Protein AF-K1U8Y1-F1 (afdb_monomer)

Organism: NCBI:txid408170

Foldseek 3Di:
DKDKDFQQQDDPDPDRGPVSQWMWIQDPQRKIWIDGRNDTQWIQGNVRDIAGQDPDDDPSVQSNVVSVCRVVVHDAGDDVRNNPHDHPPDDPPPPDPPPPDD

Structure (mmCIF, N/CA/C/O backbone):
data_AF-K1U8Y1-F1
#
_entry.id   AF-K1U8Y1-F1
#
loop_
_atom_site.group_PDB
_atom_site.id
_atom_site.type_symbol
_atom_site.label_atom_id
_atom_site.label_alt_id
_atom_site.label_comp_id
_atom_site.label_asym_id
_atom_site.label_entity_id
_atom_site.label_seq_id
_atom_site.pdbx_PDB_ins_code
_atom_site.Cartn_x
_atom_site.Cartn_y
_atom_site.Cartn_z
_atom_site.occupancy
_atom_site.B_iso_or_equiv
_atom_site.auth_seq_id
_atom_site.auth_comp_id
_atom_site.auth_asym_id
_atom_site.auth_atom_id
_atom_site.pdbx_PDB_model_num
ATOM 1 N N . MET A 1 1 ? -18.631 5.993 11.441 1.00 70.25 1 MET A N 1
ATOM 2 C CA . MET A 1 1 ? -17.826 7.182 11.089 1.00 70.25 1 MET A CA 1
ATOM 3 C C . MET A 1 1 ? -16.655 6.760 10.218 1.00 70.25 1 MET A C 1
ATOM 5 O O . MET A 1 1 ? -15.966 5.812 10.577 1.00 70.25 1 MET A O 1
ATOM 9 N N . LYS A 1 2 ? -16.411 7.451 9.098 1.00 85.00 2 LYS A N 1
ATOM 10 C CA . LYS A 1 2 ? -15.193 7.283 8.285 1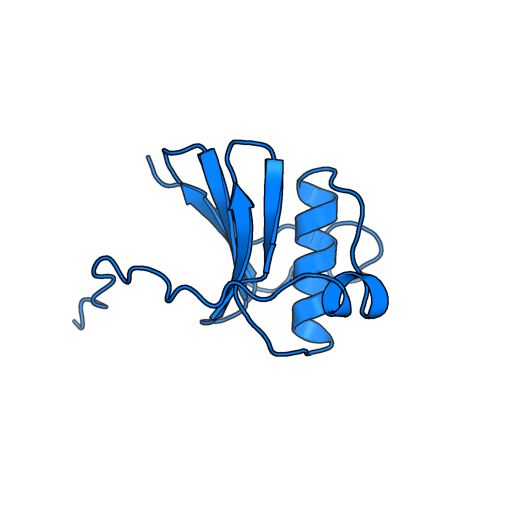.00 85.00 2 LYS A CA 1
ATOM 11 C C . LYS A 1 2 ? -13.977 7.811 9.055 1.00 85.00 2 LYS A C 1
ATOM 13 O O . LYS A 1 2 ? -13.997 8.961 9.492 1.00 85.00 2 LYS A O 1
ATOM 18 N N . LYS A 1 3 ? -12.920 7.008 9.197 1.00 92.31 3 LYS A N 1
ATOM 19 C CA . LYS A 1 3 ? -11.669 7.408 9.864 1.00 92.31 3 LYS A CA 1
ATOM 20 C C . LYS A 1 3 ? -10.563 7.569 8.828 1.00 92.31 3 LYS A C 1
ATOM 22 O O . LYS A 1 3 ? -10.395 6.716 7.963 1.00 92.31 3 LYS A O 1
ATOM 27 N N . ILE A 1 4 ? -9.818 8.668 8.906 1.00 93.56 4 ILE A N 1
ATOM 28 C CA . ILE A 1 4 ? -8.682 8.936 8.020 1.00 93.56 4 ILE A CA 1
ATOM 29 C C . ILE A 1 4 ? -7.474 9.256 8.885 1.00 93.56 4 ILE A C 1
ATOM 31 O O . ILE A 1 4 ? -7.561 10.098 9.777 1.00 93.56 4 ILE A O 1
ATOM 35 N N . PHE A 1 5 ? -6.359 8.585 8.628 1.00 93.81 5 PHE A N 1
ATOM 36 C CA . PHE A 1 5 ? -5.105 8.825 9.333 1.00 93.81 5 PHE A CA 1
ATOM 37 C C . PHE A 1 5 ? -3.909 8.566 8.422 1.00 93.81 5 PHE A C 1
ATOM 39 O O . PHE A 1 5 ? -4.024 7.910 7.384 1.00 93.81 5 PHE A O 1
ATOM 46 N N . ASP A 1 6 ? -2.758 9.124 8.788 1.00 94.06 6 ASP A N 1
ATOM 47 C CA . ASP A 1 6 ? -1.525 8.905 8.041 1.00 94.06 6 ASP A CA 1
ATOM 48 C C . ASP A 1 6 ? -1.080 7.452 8.171 1.00 94.06 6 ASP A C 1
ATOM 50 O O . ASP A 1 6 ? -1.086 6.893 9.267 1.00 94.06 6 ASP A O 1
ATOM 54 N N . LEU A 1 7 ? -0.683 6.855 7.046 1.00 93.62 7 LEU A N 1
ATOM 55 C CA . LEU A 1 7 ? -0.154 5.498 7.016 1.00 93.62 7 LEU A CA 1
ATOM 56 C C . LEU A 1 7 ? 1.111 5.434 7.889 1.00 93.62 7 LEU A C 1
ATOM 58 O O . LEU A 1 7 ? 2.100 6.107 7.563 1.00 93.62 7 LEU A O 1
ATOM 62 N N . PRO A 1 8 ? 1.120 4.614 8.953 1.00 91.25 8 PRO A N 1
ATOM 63 C CA . PRO A 1 8 ? 2.333 4.356 9.706 1.00 91.25 8 PRO A CA 1
ATOM 64 C C . PRO A 1 8 ? 3.365 3.672 8.812 1.00 91.25 8 PRO A C 1
ATOM 66 O O . PRO A 1 8 ? 3.028 2.859 7.949 1.00 91.25 8 PRO A O 1
ATOM 69 N N . VAL A 1 9 ? 4.638 4.009 8.997 1.00 88.81 9 VAL A N 1
ATOM 70 C CA . VAL A 1 9 ? 5.707 3.288 8.308 1.00 88.81 9 VAL A CA 1
ATOM 71 C C . VAL A 1 9 ? 5.957 1.992 9.068 1.00 88.81 9 VAL A C 1
ATOM 73 O O . VAL A 1 9 ? 6.276 2.022 10.255 1.00 88.81 9 VAL A O 1
ATOM 76 N N . CYS A 1 10 ? 5.777 0.863 8.388 1.00 84.94 10 CYS A N 1
ATOM 77 C CA . CYS A 1 10 ? 5.875 -0.470 8.969 1.00 84.94 10 CYS A CA 1
ATOM 78 C C . CYS A 1 10 ? 6.802 -1.359 8.127 1.00 84.94 10 CYS A C 1
ATOM 80 O O . CYS A 1 10 ? 7.158 -1.030 6.994 1.00 84.94 10 CYS A O 1
ATOM 82 N N . GLY A 1 11 ? 7.194 -2.504 8.688 1.00 77.69 11 GLY A N 1
ATOM 83 C CA . GLY A 1 11 ? 8.094 -3.447 8.026 1.00 77.69 11 GLY A CA 1
ATOM 84 C C . GLY A 1 11 ? 9.544 -2.952 7.982 1.00 77.69 11 GLY A C 1
ATOM 85 O O . GLY A 1 11 ? 10.054 -2.408 8.958 1.00 77.69 11 GLY A O 1
ATOM 86 N N . TYR A 1 12 ? 10.220 -3.162 6.850 1.00 71.12 12 TYR A N 1
ATOM 87 C CA . TYR A 1 12 ? 11.658 -2.883 6.672 1.00 71.12 12 TYR A CA 1
ATOM 88 C C . TYR A 1 12 ? 11.978 -1.478 6.143 1.00 71.12 12 TYR A C 1
ATOM 90 O O . TYR A 1 12 ? 13.121 -1.193 5.768 1.00 71.12 12 TYR A O 1
ATOM 98 N N . ASP A 1 13 ? 10.984 -0.600 6.042 1.00 76.31 13 ASP A N 1
ATOM 99 C CA . ASP A 1 13 ? 11.216 0.748 5.545 1.00 76.31 13 ASP A CA 1
ATOM 100 C C . ASP A 1 13 ? 12.004 1.577 6.580 1.00 76.31 13 ASP A C 1
ATOM 102 O O . ASP A 1 13 ? 11.738 1.541 7.778 1.00 76.31 13 ASP A O 1
ATOM 106 N N . ARG A 1 14 ? 13.017 2.316 6.113 1.00 77.56 14 ARG A N 1
ATOM 107 C CA . ARG A 1 14 ? 13.901 3.133 6.964 1.00 77.56 14 ARG A CA 1
ATOM 108 C C . ARG A 1 14 ? 13.290 4.487 7.339 1.00 77.56 14 ARG A C 1
ATOM 110 O O . ARG A 1 14 ? 13.866 5.213 8.148 1.00 77.56 14 ARG A O 1
ATOM 117 N N . ALA A 1 15 ? 12.190 4.883 6.698 1.00 80.81 15 ALA A N 1
ATOM 118 C CA . ALA A 1 15 ? 11.543 6.162 6.954 1.00 80.81 15 ALA A CA 1
ATOM 119 C C . ALA A 1 15 ? 10.786 6.151 8.292 1.00 80.81 15 ALA A C 1
ATOM 121 O O . ALA A 1 15 ? 10.210 5.149 8.690 1.00 80.81 15 ALA A O 1
ATOM 122 N N . LYS A 1 16 ? 10.743 7.298 8.980 1.00 77.44 16 LYS A N 1
ATOM 123 C CA . LYS A 1 16 ? 9.929 7.457 10.202 1.00 77.44 16 LYS A CA 1
ATOM 124 C C . LYS A 1 16 ? 8.453 7.715 9.894 1.00 77.44 16 LYS A C 1
ATOM 126 O O . LYS A 1 16 ? 7.582 7.396 10.692 1.00 77.44 16 LYS A O 1
ATOM 131 N N . SER A 1 17 ? 8.178 8.335 8.750 1.00 84.56 17 SER A N 1
ATOM 132 C CA . SER A 1 17 ? 6.836 8.596 8.239 1.00 84.56 17 SER A CA 1
ATOM 133 C C . SER A 1 17 ? 6.884 8.767 6.718 1.00 84.56 17 SER A C 1
ATOM 135 O O . SER A 1 17 ? 7.947 9.008 6.139 1.00 84.56 17 SER A O 1
ATOM 137 N N . PHE A 1 18 ? 5.725 8.700 6.065 1.00 87.69 18 PHE A N 1
ATOM 138 C CA . PHE A 1 18 ? 5.580 9.089 4.659 1.00 87.69 18 PHE A CA 1
ATOM 139 C C . PHE A 1 18 ? 5.262 10.581 4.483 1.00 87.69 18 PHE A C 1
ATOM 141 O O . PHE A 1 18 ? 4.874 11.003 3.397 1.00 87.69 18 PHE A O 1
ATOM 148 N N . TYR A 1 19 ? 5.425 11.395 5.534 1.00 86.31 19 TYR A N 1
ATOM 149 C CA . TYR A 1 19 ? 5.181 12.843 5.509 1.00 86.31 19 TYR A CA 1
ATOM 150 C C . TYR A 1 19 ? 3.791 13.213 4.956 1.00 86.31 19 TYR A C 1
ATOM 152 O O . TYR A 1 19 ? 3.664 14.098 4.112 1.00 86.31 19 TYR A O 1
ATOM 160 N N . GLY A 1 20 ? 2.753 12.472 5.361 1.00 86.81 20 GLY A N 1
ATOM 161 C CA . GLY A 1 20 ? 1.368 12.691 4.926 1.00 86.81 20 GLY A CA 1
ATOM 162 C C . GLY A 1 20 ? 1.063 12.307 3.472 1.00 86.81 20 GLY A C 1
ATOM 163 O O . GLY A 1 20 ? -0.071 12.481 3.027 1.00 86.81 20 GLY A O 1
ATOM 164 N N . LYS A 1 21 ? 2.039 11.763 2.729 1.00 90.69 21 LYS A N 1
ATOM 165 C CA . LYS A 1 21 ? 1.887 11.331 1.325 1.00 90.69 21 LYS A CA 1
ATOM 166 C C . LYS A 1 21 ? 1.139 10.009 1.174 1.00 90.69 21 LYS A C 1
ATOM 168 O O . LYS A 1 21 ? 0.824 9.620 0.054 1.00 90.69 21 LYS A O 1
ATOM 173 N N . ALA A 1 22 ? 0.893 9.298 2.266 1.00 94.12 22 ALA A N 1
ATOM 174 C CA . ALA A 1 22 ? 0.111 8.076 2.272 1.00 94.12 22 ALA A CA 1
ATOM 175 C C . ALA A 1 22 ? -0.856 8.108 3.450 1.00 94.12 22 ALA A C 1
ATOM 177 O O . ALA A 1 22 ? -0.456 8.405 4.577 1.00 94.12 22 ALA A O 1
ATOM 178 N N . LYS A 1 23 ? -2.123 7.818 3.171 1.00 95.06 23 LYS A N 1
ATOM 179 C CA . LYS A 1 23 ? -3.211 7.852 4.143 1.00 95.06 23 LYS A CA 1
ATOM 180 C C . LYS A 1 23 ? -4.017 6.573 4.058 1.00 95.06 23 LYS A C 1
ATOM 182 O O . LYS A 1 23 ? -4.250 6.040 2.972 1.00 95.06 23 LYS A O 1
ATOM 187 N N . ILE A 1 24 ? -4.455 6.118 5.218 1.00 94.75 24 ILE A N 1
ATOM 188 C CA . ILE A 1 24 ? -5.427 5.050 5.357 1.00 94.75 24 ILE A CA 1
ATOM 189 C C . ILE A 1 24 ? -6.793 5.689 5.548 1.00 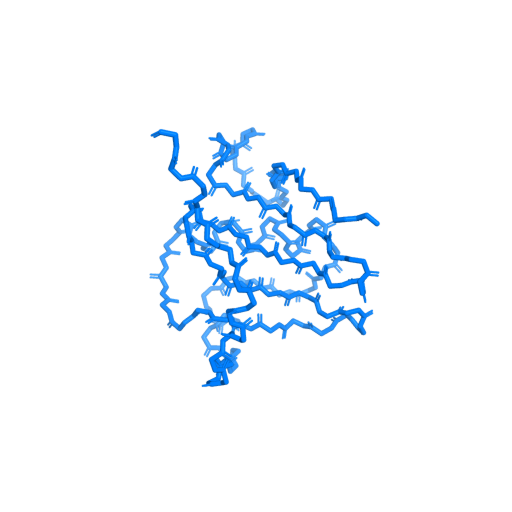94.75 24 ILE A C 1
ATOM 191 O O . ILE A 1 24 ? -6.959 6.620 6.339 1.00 94.75 24 ILE A O 1
ATOM 195 N N . ILE A 1 25 ? -7.770 5.164 4.822 1.00 94.81 25 ILE A N 1
ATOM 196 C CA . ILE A 1 25 ? -9.172 5.531 4.935 1.00 94.81 25 ILE A CA 1
ATOM 197 C C . ILE A 1 25 ? -9.940 4.281 5.351 1.00 94.81 25 ILE A C 1
ATOM 199 O O . ILE A 1 25 ? -10.131 3.371 4.549 1.00 94.81 25 ILE A O 1
ATOM 203 N N . GLU A 1 26 ? -10.394 4.244 6.596 1.00 94.19 26 GLU A N 1
ATOM 204 C CA . GLU A 1 26 ? -11.275 3.193 7.096 1.00 94.19 26 GLU A CA 1
ATOM 205 C C . GLU A 1 26 ? -12.724 3.643 6.926 1.00 94.19 26 GLU A C 1
ATOM 207 O O . GLU A 1 26 ? -13.149 4.689 7.431 1.00 94.19 26 GLU A O 1
ATOM 212 N N . THR A 1 27 ? -13.474 2.869 6.151 1.00 90.69 27 THR A N 1
ATOM 213 C CA . THR A 1 27 ? -14.896 3.101 5.897 1.00 90.69 27 THR A CA 1
ATOM 214 C C . THR A 1 27 ? -15.747 2.442 6.976 1.00 90.69 27 THR A C 1
ATOM 216 O O . THR A 1 27 ? -15.323 1.498 7.640 1.00 90.69 27 THR A O 1
ATOM 219 N N . GLU A 1 28 ? -16.986 2.906 7.123 1.00 88.31 28 GLU A N 1
ATOM 220 C CA . GLU A 1 28 ? -17.948 2.327 8.074 1.00 88.31 28 GLU A CA 1
ATOM 221 C C . GLU A 1 28 ? -18.300 0.876 7.736 1.00 88.31 28 GLU A C 1
ATOM 223 O O . GLU A 1 28 ? -18.589 0.084 8.627 1.00 88.31 28 GLU A O 1
ATOM 228 N N . ASN A 1 29 ? -18.186 0.516 6.456 1.00 87.12 29 ASN A N 1
ATOM 229 C CA . ASN A 1 29 ? -18.417 -0.833 5.956 1.00 87.12 29 ASN A CA 1
ATOM 230 C C . ASN A 1 29 ? -17.283 -1.805 6.325 1.00 87.12 29 ASN A C 1
ATOM 232 O O . ASN A 1 29 ? -17.362 -2.974 5.973 1.00 87.12 29 ASN A O 1
ATOM 236 N N . GLY A 1 30 ? -16.216 -1.340 6.987 1.00 89.31 30 GLY A N 1
ATOM 237 C CA . GLY A 1 30 ? -15.062 -2.153 7.380 1.00 89.31 30 GLY A CA 1
ATOM 238 C C . GLY A 1 30 ? -13.946 -2.227 6.335 1.00 89.31 30 GLY A C 1
ATOM 239 O O . GLY A 1 30 ? -12.890 -2.803 6.621 1.00 89.31 30 GLY A O 1
ATOM 240 N N . GLU A 1 31 ? -14.132 -1.620 5.155 1.00 93.56 31 GLU A N 1
ATOM 241 C CA . GLU A 1 31 ? -13.072 -1.523 4.146 1.00 93.56 31 GLU A CA 1
ATOM 242 C C . GLU A 1 31 ? -11.973 -0.557 4.585 1.00 93.56 31 GLU A C 1
ATOM 244 O O . GLU A 1 31 ? -12.250 0.498 5.164 1.00 93.56 31 GLU A O 1
ATOM 249 N N . LYS A 1 32 ? -10.732 -0.894 4.239 1.00 95.25 32 LYS A N 1
ATOM 250 C CA . LYS A 1 32 ? -9.535 -0.087 4.488 1.00 95.25 32 LYS A CA 1
ATOM 251 C C . LYS A 1 32 ? -8.926 0.267 3.147 1.00 95.25 32 LYS A C 1
ATOM 253 O O . LYS A 1 32 ? -8.511 -0.622 2.413 1.00 95.25 32 LYS A O 1
ATOM 258 N N . VAL A 1 33 ? -8.872 1.545 2.807 1.00 95.25 33 VAL A N 1
ATOM 259 C CA . VAL A 1 33 ? -8.371 2.014 1.512 1.00 95.25 33 VAL A CA 1
ATOM 260 C C . VAL A 1 33 ? -7.045 2.732 1.712 1.00 95.25 33 VAL A C 1
ATOM 262 O O . VAL A 1 33 ? -6.938 3.616 2.562 1.00 95.25 33 VAL A O 1
ATOM 265 N N . LEU A 1 34 ? -6.047 2.379 0.904 1.00 95.50 34 LEU A N 1
ATOM 266 C CA . LEU A 1 34 ? -4.778 3.088 0.834 1.00 95.50 34 LEU A CA 1
ATOM 267 C C . LEU A 1 34 ? -4.845 4.165 -0.251 1.00 95.50 34 LEU A C 1
ATOM 269 O O . LEU A 1 34 ? -4.918 3.874 -1.450 1.00 95.50 34 LEU A O 1
ATOM 273 N N . GLN A 1 35 ? -4.737 5.419 0.174 1.00 94.81 35 GLN A N 1
ATOM 274 C CA . GLN A 1 35 ? -4.512 6.549 -0.713 1.00 94.81 35 GLN A CA 1
ATOM 275 C C . GLN A 1 35 ? -3.029 6.930 -0.680 1.00 94.81 35 GLN A C 1
ATOM 277 O O . GLN A 1 35 ? -2.498 7.299 0.366 1.00 94.81 35 GLN A O 1
ATOM 282 N N . SER A 1 36 ? -2.358 6.856 -1.829 1.00 91.69 36 SER A N 1
ATOM 283 C CA . SER A 1 36 ? -1.003 7.372 -2.014 1.00 91.69 36 SER A CA 1
ATOM 284 C C . SER A 1 36 ? -1.056 8.636 -2.859 1.00 91.69 36 SER A C 1
ATOM 286 O O . SER A 1 36 ? -1.519 8.613 -3.999 1.00 91.69 36 SER A O 1
ATOM 288 N N . TYR A 1 37 ? -0.567 9.740 -2.303 1.00 89.38 37 TYR A N 1
ATOM 289 C CA . TYR A 1 37 ? -0.774 11.084 -2.827 1.00 89.38 37 TYR A CA 1
ATOM 290 C C . TYR A 1 37 ? -2.271 11.310 -3.077 1.00 89.38 37 TYR A C 1
ATOM 292 O O . TYR A 1 37 ? -3.059 11.230 -2.142 1.00 89.38 37 TYR A O 1
ATOM 300 N N . ASN A 1 38 ? -2.670 11.510 -4.333 1.00 87.69 38 ASN A N 1
ATOM 301 C CA . ASN A 1 38 ? -4.066 11.704 -4.725 1.00 87.69 38 ASN A CA 1
ATOM 302 C C . ASN A 1 38 ? -4.667 10.460 -5.403 1.00 87.69 38 ASN A C 1
ATOM 304 O O . ASN A 1 38 ? -5.732 10.540 -6.003 1.00 87.69 38 ASN A O 1
ATOM 308 N N . THR A 1 39 ? -3.975 9.317 -5.360 1.00 89.81 39 THR A N 1
ATOM 309 C CA . THR A 1 39 ? -4.377 8.085 -6.054 1.00 89.81 39 THR A CA 1
ATOM 310 C C . THR A 1 39 ? -4.795 7.015 -5.053 1.00 89.81 39 THR A C 1
ATOM 312 O O . THR A 1 39 ? -4.062 6.717 -4.109 1.00 89.81 39 THR A O 1
ATOM 315 N N . PHE A 1 40 ? -5.957 6.401 -5.271 1.00 93.69 40 PHE A N 1
ATOM 316 C CA . PHE A 1 40 ? -6.359 5.190 -4.556 1.00 93.69 40 PHE A CA 1
ATOM 317 C C . PHE A 1 40 ? -5.630 3.995 -5.159 1.00 93.69 40 PHE A C 1
ATOM 319 O O . PHE A 1 40 ? -5.817 3.672 -6.329 1.00 93.69 40 PHE A O 1
ATOM 326 N N . VAL A 1 41 ? -4.748 3.382 -4.377 1.00 94.31 41 VAL A N 1
ATOM 327 C CA . VAL A 1 41 ? -3.826 2.357 -4.879 1.00 94.31 41 VAL A CA 1
ATOM 328 C C . VAL A 1 41 ? -4.426 0.968 -4.719 1.00 94.31 41 VAL A C 1
ATOM 330 O O . VAL A 1 41 ? -4.442 0.170 -5.658 1.00 94.31 41 VAL A O 1
ATOM 333 N N . CYS A 1 42 ? -4.913 0.675 -3.519 1.00 94.75 42 CYS A N 1
ATOM 334 C CA . CYS A 1 42 ? -5.489 -0.608 -3.159 1.00 94.75 42 CYS A CA 1
ATOM 335 C C . CY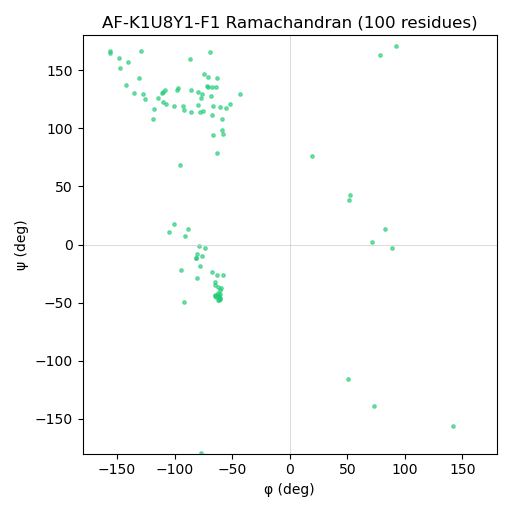S A 1 42 ? -6.445 -0.457 -1.978 1.00 94.75 42 CYS A C 1
ATOM 337 O O . CYS A 1 42 ? -6.457 0.567 -1.286 1.00 94.75 42 CYS A O 1
ATOM 339 N N . ARG A 1 43 ? -7.231 -1.503 -1.742 1.00 94.75 43 ARG A N 1
ATOM 340 C CA . ARG A 1 43 ? -8.105 -1.618 -0.579 1.00 94.75 43 ARG A CA 1
ATOM 341 C C . ARG A 1 43 ? -8.103 -3.032 -0.022 1.00 94.75 43 ARG A C 1
ATOM 343 O O . ARG A 1 43 ? -7.811 -3.986 -0.736 1.00 94.75 43 ARG A O 1
ATOM 350 N N . ILE A 1 44 ? -8.449 -3.145 1.250 1.00 94.88 44 ILE A N 1
ATOM 351 C CA . ILE A 1 44 ? -8.758 -4.395 1.938 1.00 94.88 44 ILE A CA 1
ATOM 352 C C . ILE A 1 44 ? -10.253 -4.363 2.218 1.00 94.88 44 ILE A C 1
ATOM 354 O O . ILE A 1 44 ? -10.738 -3.418 2.846 1.00 94.88 44 ILE A O 1
ATOM 358 N N . THR A 1 45 ? -10.989 -5.357 1.737 1.00 93.00 45 THR A N 1
ATOM 359 C CA . THR A 1 45 ? -12.425 -5.463 2.013 1.00 93.00 45 THR A CA 1
ATOM 360 C C . THR A 1 45 ? -12.671 -5.807 3.481 1.00 93.00 45 THR A C 1
ATOM 362 O O . THR A 1 45 ? -11.774 -6.263 4.190 1.00 93.00 45 THR A O 1
ATOM 365 N N . ALA A 1 46 ? -13.908 -5.648 3.951 1.00 91.19 46 ALA A N 1
ATOM 366 C CA . ALA A 1 46 ? -14.295 -6.095 5.291 1.00 91.19 46 ALA A CA 1
ATOM 367 C C . ALA A 1 46 ? -14.063 -7.603 5.518 1.00 91.19 46 ALA A C 1
ATOM 369 O O . ALA A 1 46 ? -13.823 -8.025 6.643 1.00 91.19 46 ALA A O 1
ATOM 370 N N . ALA A 1 47 ? -14.083 -8.393 4.438 1.00 90.19 47 ALA A N 1
ATOM 371 C CA . ALA A 1 47 ? -13.774 -9.821 4.444 1.00 90.19 47 ALA A CA 1
ATOM 372 C C . ALA A 1 47 ? -12.261 -10.127 4.485 1.00 90.19 47 ALA A C 1
ATOM 374 O O . ALA A 1 47 ? -11.878 -11.291 4.497 1.00 90.19 47 ALA A O 1
ATOM 375 N N . GLY A 1 48 ? -11.396 -9.107 4.480 1.00 89.81 48 GLY A N 1
ATOM 376 C CA . GLY A 1 48 ? -9.941 -9.273 4.504 1.00 89.81 48 GLY A CA 1
ATOM 377 C C . GLY A 1 48 ? -9.308 -9.543 3.137 1.00 89.81 48 GLY A C 1
ATOM 378 O O . GLY A 1 48 ? -8.146 -9.931 3.071 1.00 89.81 48 GLY A O 1
ATOM 379 N N . HIS A 1 49 ? -10.031 -9.343 2.030 1.00 91.62 49 HIS A N 1
ATOM 380 C CA . HIS A 1 49 ? -9.470 -9.544 0.691 1.00 91.62 49 HIS A CA 1
ATOM 381 C C . HIS A 1 49 ? -8.752 -8.292 0.197 1.00 91.62 49 HIS A C 1
ATOM 383 O O . HIS A 1 49 ? -9.306 -7.192 0.242 1.00 91.62 49 HIS A O 1
ATOM 389 N N . PHE A 1 50 ? -7.543 -8.472 -0.332 1.00 93.69 50 PHE A N 1
ATOM 390 C CA . PHE A 1 50 ? -6.801 -7.405 -0.989 1.00 93.69 50 PHE A CA 1
ATOM 391 C C . PHE A 1 50 ? -7.305 -7.180 -2.415 1.00 93.69 50 PHE A C 1
ATOM 393 O O . PHE A 1 50 ? -7.409 -8.117 -3.202 1.00 93.69 50 PHE A O 1
ATOM 400 N N . ILE A 1 51 ? -7.560 -5.921 -2.763 1.00 92.81 51 ILE A N 1
ATOM 401 C CA . ILE A 1 51 ? -7.965 -5.502 -4.102 1.00 92.81 51 ILE A CA 1
ATOM 402 C C . ILE A 1 51 ? -7.016 -4.409 -4.591 1.00 92.81 51 ILE A C 1
ATOM 404 O O . ILE A 1 51 ? -6.842 -3.370 -3.944 1.00 92.81 51 ILE A O 1
ATOM 408 N N . ARG A 1 52 ? -6.420 -4.628 -5.765 1.00 92.94 52 ARG A N 1
ATOM 409 C CA . ARG A 1 52 ? -5.591 -3.647 -6.468 1.00 92.94 52 ARG A CA 1
ATOM 410 C C . ARG A 1 52 ? -6.485 -2.740 -7.314 1.00 92.94 52 ARG A C 1
ATOM 412 O O . ARG A 1 52 ? -7.069 -3.186 -8.291 1.00 92.94 52 ARG A O 1
ATOM 419 N N . MET A 1 53 ? -6.554 -1.460 -6.959 1.00 92.12 53 MET A N 1
ATOM 420 C CA . MET A 1 53 ? -7.400 -0.469 -7.646 1.00 92.12 53 MET A CA 1
ATOM 421 C C . MET A 1 53 ? -6.636 0.305 -8.726 1.00 92.12 53 MET A C 1
ATOM 423 O O . MET A 1 53 ? -7.227 0.865 -9.644 1.00 92.12 53 MET A O 1
ATOM 427 N N . TRP A 1 54 ? -5.306 0.353 -8.618 1.00 92.62 54 TRP A N 1
ATOM 428 C CA . TRP A 1 54 ? -4.447 1.060 -9.559 1.00 92.62 54 TRP A CA 1
ATOM 429 C C . TRP A 1 54 ? -3.537 0.098 -10.327 1.00 92.62 54 TRP A C 1
ATOM 431 O O . TRP A 1 54 ? -2.776 -0.674 -9.743 1.00 92.62 54 TRP A O 1
ATOM 441 N N . GLY A 1 55 ? -3.585 0.173 -11.659 1.00 88.88 55 GLY A N 1
ATOM 442 C CA . GLY A 1 55 ? -2.804 -0.689 -12.552 1.00 88.88 55 GLY A CA 1
ATOM 443 C C . GLY A 1 55 ? -1.350 -0.268 -12.765 1.00 88.88 55 GLY A C 1
ATOM 444 O O . GLY A 1 55 ? -0.575 -1.025 -13.339 1.00 88.88 55 GLY A O 1
ATOM 445 N N . GLY A 1 56 ? -0.942 0.907 -12.284 1.00 90.12 56 GLY A N 1
ATOM 446 C CA . GLY A 1 56 ? 0.440 1.359 -12.411 1.00 90.12 56 GLY A CA 1
ATOM 447 C C . GLY A 1 56 ? 1.402 0.702 -11.418 1.00 90.12 56 GLY A C 1
ATOM 448 O O . GLY A 1 56 ? 1.031 -0.134 -10.586 1.00 90.12 56 GLY A O 1
ATOM 449 N N . TYR A 1 57 ? 2.664 1.114 -11.511 1.00 92.56 57 TYR A N 1
ATOM 450 C CA . TYR A 1 57 ? 3.725 0.741 -10.586 1.00 92.56 57 TYR A CA 1
ATOM 451 C C . TYR A 1 57 ? 4.649 1.934 -10.349 1.00 92.56 57 TYR A C 1
ATOM 453 O O . TYR A 1 57 ? 5.045 2.628 -11.284 1.00 92.56 57 TYR A 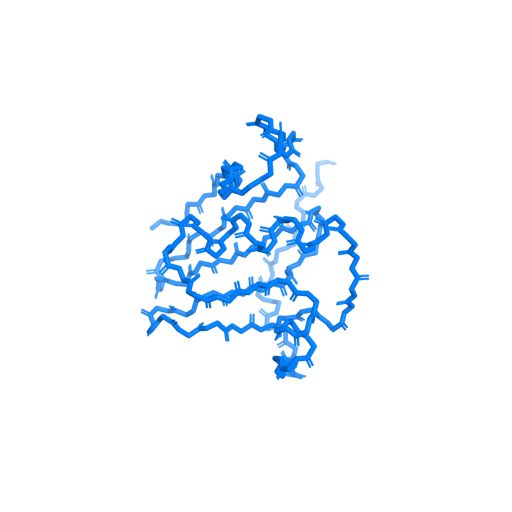O 1
ATOM 461 N N . SER A 1 58 ? 5.041 2.146 -9.096 1.00 91.12 58 SER A N 1
ATOM 462 C CA . SER A 1 58 ? 6.186 2.988 -8.757 1.00 91.12 58 SER A CA 1
ATOM 463 C C . SER A 1 58 ? 6.866 2.445 -7.503 1.00 91.12 58 SER A C 1
ATOM 465 O O . SER A 1 58 ? 6.214 1.842 -6.646 1.00 91.12 58 SER A O 1
ATOM 467 N N . ALA A 1 59 ? 8.173 2.682 -7.366 1.00 91.06 59 ALA A N 1
ATOM 468 C CA . ALA A 1 59 ? 8.915 2.267 -6.174 1.00 91.06 59 ALA A CA 1
ATOM 469 C C . ALA A 1 59 ? 8.343 2.905 -4.893 1.00 91.06 59 ALA A C 1
ATOM 471 O O . ALA A 1 59 ? 8.235 2.247 -3.861 1.00 91.06 59 ALA A O 1
ATOM 472 N N . THR A 1 60 ? 7.912 4.166 -4.973 1.00 90.38 60 THR A N 1
ATOM 473 C CA . THR A 1 60 ? 7.274 4.882 -3.860 1.00 90.38 60 THR A CA 1
ATOM 474 C C . THR A 1 60 ? 5.934 4.257 -3.483 1.00 90.38 60 THR A C 1
ATOM 476 O O . THR A 1 60 ? 5.676 4.019 -2.306 1.00 90.38 60 THR A O 1
ATOM 479 N N . THR A 1 61 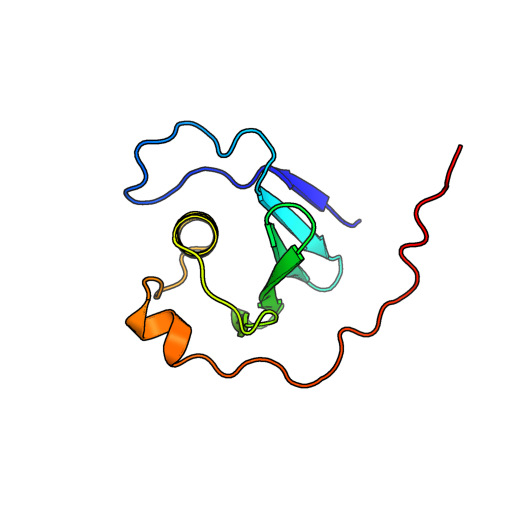? 5.102 3.922 -4.472 1.00 91.94 61 THR A N 1
ATOM 480 C CA . THR A 1 61 ? 3.813 3.259 -4.238 1.00 91.94 61 THR A CA 1
ATOM 481 C C . THR A 1 61 ? 4.005 1.910 -3.556 1.00 91.94 61 THR A C 1
ATOM 483 O O . THR A 1 61 ? 3.293 1.613 -2.604 1.00 91.94 61 THR A O 1
ATOM 486 N N . MET A 1 62 ? 4.997 1.120 -3.975 1.00 93.31 62 MET A N 1
ATOM 487 C CA . MET A 1 62 ? 5.255 -0.179 -3.352 1.00 93.31 62 MET A CA 1
ATOM 488 C C . MET A 1 62 ? 5.689 -0.083 -1.897 1.00 93.31 62 MET A C 1
ATOM 490 O O . MET A 1 62 ? 5.297 -0.926 -1.099 1.00 93.31 62 MET A O 1
ATOM 494 N N . ARG A 1 63 ? 6.451 0.949 -1.526 1.00 93.12 63 ARG A N 1
ATOM 495 C CA . ARG A 1 63 ? 6.787 1.199 -0.118 1.00 93.12 63 ARG A CA 1
ATOM 496 C C . ARG A 1 63 ? 5.533 1.481 0.708 1.00 93.12 63 ARG A C 1
ATOM 498 O O . ARG A 1 63 ? 5.383 0.918 1.787 1.00 93.12 63 ARG A O 1
ATOM 505 N N . HIS A 1 64 ? 4.599 2.271 0.174 1.00 93.75 64 HIS A N 1
ATOM 506 C CA . HIS A 1 64 ? 3.309 2.506 0.828 1.00 93.75 64 HIS A CA 1
ATOM 507 C C . HIS A 1 64 ? 2.470 1.225 0.930 1.00 93.75 64 HIS A C 1
ATOM 509 O O . HIS A 1 64 ? 1.943 0.932 1.997 1.00 93.75 64 HIS A O 1
ATOM 515 N N . VAL A 1 65 ? 2.378 0.438 -0.147 1.00 94.31 65 VAL A N 1
ATOM 516 C CA . VAL A 1 65 ? 1.641 -0.837 -0.151 1.00 94.31 65 VAL A CA 1
ATOM 517 C C . VAL A 1 65 ? 2.235 -1.812 0.861 1.00 94.31 65 VAL A C 1
ATOM 519 O O . VAL A 1 65 ? 1.492 -2.376 1.652 1.00 94.31 65 VAL A O 1
ATOM 522 N N . ASN A 1 66 ? 3.558 -1.973 0.899 1.00 93.69 66 ASN A N 1
ATOM 523 C CA . ASN A 1 66 ? 4.213 -2.874 1.846 1.00 93.69 66 ASN A CA 1
ATOM 524 C C . ASN A 1 66 ? 3.940 -2.464 3.301 1.00 93.69 66 ASN A C 1
ATOM 526 O O . ASN A 1 66 ? 3.532 -3.307 4.092 1.00 93.69 66 ASN A O 1
ATOM 530 N N . SER A 1 67 ? 4.085 -1.177 3.642 1.00 93.81 67 SER A N 1
ATOM 531 C CA . SER A 1 67 ? 3.746 -0.687 4.986 1.00 93.81 67 SER A CA 1
ATOM 532 C C . SER A 1 67 ? 2.274 -0.905 5.325 1.00 93.81 67 SER A C 1
ATOM 534 O O . SER A 1 67 ? 1.957 -1.278 6.447 1.00 93.81 67 SER A O 1
ATOM 536 N N . PHE A 1 68 ? 1.373 -0.704 4.363 1.00 94.69 68 PHE A N 1
ATOM 537 C CA . PHE A 1 68 ? -0.061 -0.920 4.543 1.00 94.69 68 PHE A CA 1
ATOM 538 C C . PHE A 1 68 ? -0.404 -2.393 4.794 1.00 94.69 68 PHE A C 1
ATOM 540 O O . PHE A 1 68 ? -1.176 -2.687 5.702 1.00 94.69 68 PHE A O 1
ATOM 547 N N . LEU A 1 69 ? 0.207 -3.315 4.045 1.00 93.81 69 LEU A N 1
ATOM 548 C CA . LEU A 1 69 ? 0.068 -4.754 4.273 1.00 93.81 69 LEU A CA 1
ATOM 549 C C . LEU A 1 69 ? 0.602 -5.147 5.653 1.00 93.81 69 LEU A C 1
ATOM 551 O O . LEU A 1 69 ? -0.109 -5.798 6.408 1.00 93.81 69 LEU A O 1
ATOM 555 N N . SER A 1 70 ? 1.803 -4.689 6.020 1.00 93.44 70 SER A N 1
ATOM 556 C CA . SER A 1 70 ? 2.383 -4.963 7.340 1.00 93.44 70 SER A CA 1
ATOM 557 C C . SER A 1 70 ? 1.559 -4.379 8.487 1.00 93.44 70 SER A C 1
ATOM 559 O O . SER A 1 70 ? 1.450 -5.006 9.533 1.00 93.44 70 SER A O 1
ATOM 561 N N . PHE A 1 71 ? 0.966 -3.196 8.311 1.00 92.94 71 PHE A N 1
ATOM 562 C CA . PHE A 1 71 ? 0.138 -2.561 9.339 1.00 92.94 71 PHE A CA 1
ATOM 563 C C . PHE A 1 71 ? -1.137 -3.359 9.645 1.00 92.94 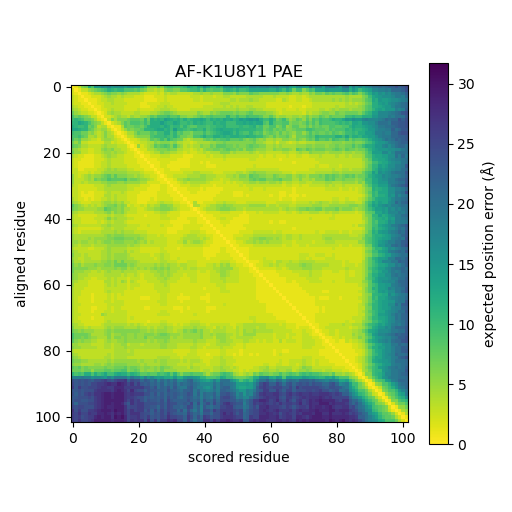71 PHE A C 1
ATOM 565 O O . PHE A 1 71 ? -1.591 -3.378 10.786 1.00 92.94 71 PHE A O 1
ATOM 572 N N . TYR A 1 72 ? -1.693 -4.038 8.640 1.00 92.69 72 TYR A N 1
ATOM 573 C CA . TYR A 1 72 ? -2.868 -4.900 8.780 1.00 92.69 72 TYR A CA 1
ATOM 574 C C . TYR A 1 72 ? -2.531 -6.393 8.851 1.00 92.69 72 TYR A C 1
ATOM 576 O O . TYR A 1 72 ? -3.419 -7.214 8.641 1.00 92.69 72 TYR A O 1
ATOM 584 N N . ASP A 1 73 ? -1.271 -6.732 9.138 1.00 91.69 73 ASP A N 1
ATOM 585 C CA . ASP A 1 73 ? -0.782 -8.109 9.276 1.00 91.69 73 ASP A CA 1
ATOM 586 C C . ASP A 1 73 ? -1.143 -9.016 8.081 1.00 91.69 73 ASP A C 1
ATOM 588 O O . ASP A 1 73 ? -1.508 -10.183 8.217 1.00 91.69 73 ASP A O 1
ATOM 592 N N . MET A 1 74 ? -1.080 -8.456 6.869 1.00 90.50 74 MET A N 1
ATOM 593 C CA . MET A 1 74 ? -1.352 -9.189 5.638 1.00 90.50 74 MET A CA 1
ATOM 594 C C . MET A 1 74 ? -0.064 -9.657 4.970 1.00 90.50 74 MET A C 1
ATOM 596 O O . MET A 1 74 ? 0.862 -8.879 4.730 1.00 90.50 74 MET A O 1
ATOM 600 N N . ASN A 1 75 ? -0.049 -10.930 4.576 1.00 90.88 75 ASN A N 1
ATOM 601 C CA . ASN A 1 75 ? 1.028 -11.493 3.774 1.00 90.88 75 ASN A CA 1
ATOM 602 C C . ASN A 1 75 ? 0.985 -10.966 2.336 1.00 90.88 75 ASN A C 1
ATOM 604 O O . ASN A 1 75 ? -0.066 -10.930 1.696 1.00 90.88 75 ASN A O 1
ATOM 608 N N . GLY A 1 76 ? 2.154 -10.612 1.805 1.00 90.25 76 GLY A N 1
ATOM 609 C CA . GLY A 1 76 ? 2.309 -10.152 0.431 1.00 90.25 76 GLY A CA 1
ATOM 610 C C . GLY A 1 76 ? 3.327 -9.027 0.304 1.00 90.25 76 GLY A C 1
ATOM 611 O O . GLY A 1 76 ? 4.219 -8.867 1.136 1.00 90.25 76 GLY A O 1
ATOM 612 N N . GLY A 1 77 ? 3.174 -8.235 -0.754 1.00 90.06 77 GLY A N 1
ATOM 613 C CA . GLY A 1 77 ? 4.042 -7.100 -1.043 1.00 90.06 77 GLY A CA 1
ATOM 614 C C . GLY A 1 77 ? 5.225 -7.431 -1.953 1.00 90.06 77 GLY A C 1
ATOM 615 O O . GLY A 1 77 ? 5.507 -8.576 -2.302 1.00 90.06 77 GLY A O 1
ATOM 616 N N . GLY A 1 78 ? 5.914 -6.378 -2.386 1.00 91.31 78 GLY A N 1
ATOM 617 C CA . GLY A 1 78 ? 6.940 -6.467 -3.426 1.00 91.31 78 GLY A CA 1
ATOM 618 C C . GLY A 1 78 ? 6.372 -6.553 -4.849 1.00 91.31 78 GLY A C 1
ATOM 619 O O . GLY A 1 78 ? 5.188 -6.804 -5.072 1.00 91.31 78 GLY A O 1
ATOM 620 N N . LYS A 1 79 ? 7.238 -6.292 -5.837 1.00 92.00 79 LYS A N 1
ATOM 621 C CA . LYS A 1 79 ? 6.837 -6.128 -7.244 1.00 92.00 79 LYS A CA 1
ATOM 622 C C . LYS A 1 79 ? 6.189 -7.385 -7.829 1.00 92.00 79 LYS A C 1
ATOM 624 O O . LYS A 1 79 ? 5.133 -7.284 -8.434 1.00 92.00 79 LYS A O 1
ATOM 629 N N . ALA A 1 80 ? 6.800 -8.554 -7.628 1.00 93.31 80 ALA A N 1
ATOM 630 C CA . ALA A 1 80 ? 6.289 -9.807 -8.183 1.00 93.31 80 ALA A CA 1
ATOM 631 C C . ALA A 1 80 ? 4.883 -10.130 -7.656 1.00 93.31 80 ALA A C 1
ATOM 633 O O . ALA A 1 80 ? 3.990 -10.439 -8.435 1.00 93.31 80 ALA A O 1
ATOM 634 N N . TRP A 1 81 ? 4.665 -9.984 -6.345 1.00 94.88 81 TRP A N 1
ATOM 635 C CA . TRP A 1 81 ? 3.347 -10.182 -5.745 1.00 94.88 81 TRP A CA 1
ATOM 636 C C . TRP A 1 81 ? 2.314 -9.179 -6.262 1.00 94.88 81 TRP A C 1
ATOM 638 O O . TRP A 1 81 ? 1.198 -9.574 -6.589 1.00 94.88 81 TRP A O 1
ATOM 648 N N . TRP A 1 82 ? 2.692 -7.902 -6.374 1.00 93.81 82 TRP A N 1
ATOM 649 C CA . TRP A 1 82 ? 1.828 -6.838 -6.887 1.00 93.81 82 TRP A CA 1
ATOM 650 C C . TRP A 1 82 ? 1.390 -7.081 -8.333 1.00 93.81 82 TRP A C 1
ATOM 652 O O . TRP A 1 82 ? 0.212 -6.927 -8.652 1.00 93.81 82 TRP A O 1
ATOM 662 N N . ASP A 1 83 ? 2.321 -7.500 -9.191 1.00 92.25 83 ASP A N 1
ATOM 663 C CA . ASP A 1 83 ? 2.060 -7.775 -10.605 1.00 92.25 83 ASP A CA 1
ATOM 664 C C . ASP A 1 83 ? 1.143 -8.993 -10.811 1.00 92.25 83 ASP A C 1
ATOM 666 O O . ASP A 1 83 ? 0.446 -9.054 -11.819 1.00 92.25 83 ASP A O 1
ATOM 670 N N . MET A 1 84 ? 1.086 -9.920 -9.847 1.00 92.56 84 MET A N 1
ATOM 671 C CA . MET A 1 84 ? 0.140 -11.045 -9.860 1.00 92.56 84 MET A CA 1
ATOM 672 C C . MET A 1 84 ? -1.285 -10.651 -9.449 1.00 92.56 84 MET A C 1
ATOM 674 O O . MET A 1 84 ? -2.218 -11.406 -9.718 1.00 92.56 84 MET A O 1
ATOM 678 N N . GLN A 1 85 ? -1.478 -9.503 -8.787 1.00 91.62 85 GLN A N 1
ATOM 679 C CA . GLN A 1 85 ? -2.812 -9.089 -8.356 1.00 91.62 85 GLN A CA 1
ATOM 680 C C . GLN A 1 85 ? -3.614 -8.549 -9.547 1.00 91.62 85 GLN A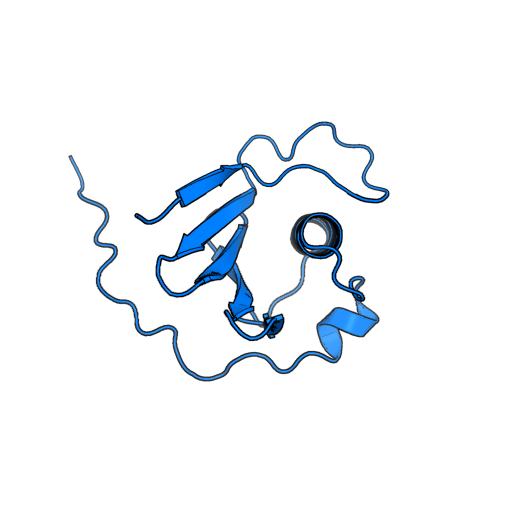 C 1
ATOM 682 O O . GLN A 1 85 ? -3.126 -7.643 -10.237 1.00 91.62 85 GLN A O 1
ATOM 687 N N . PRO A 1 86 ? -4.850 -9.031 -9.771 1.00 89.94 86 PRO A N 1
ATOM 688 C CA . PRO A 1 86 ? -5.709 -8.474 -10.801 1.00 89.94 86 PRO A CA 1
ATOM 689 C C . PRO A 1 86 ? -6.046 -7.025 -10.452 1.00 89.94 86 PRO A C 1
ATOM 691 O O . PRO A 1 86 ? -6.361 -6.699 -9.306 1.00 89.94 86 PRO A O 1
ATOM 694 N N . VAL A 1 87 ? -5.970 -6.149 -11.450 1.00 88.94 87 VAL A N 1
ATOM 695 C CA . VAL A 1 87 ? -6.446 -4.774 -11.308 1.00 88.94 87 VAL A CA 1
ATOM 696 C C . VAL A 1 87 ? -7.962 -4.815 -11.402 1.00 88.94 87 VAL A C 1
ATOM 698 O O . VAL A 1 87 ? -8.500 -5.343 -12.374 1.00 88.94 87 VAL A O 1
ATOM 701 N N . GLU A 1 88 ? -8.641 -4.263 -10.403 1.00 85.75 88 GLU A N 1
ATOM 702 C CA . GLU A 1 88 ? -10.085 -4.071 -10.441 1.00 85.75 88 GLU A CA 1
ATOM 703 C C . GLU A 1 88 ? -10.417 -3.186 -11.651 1.00 85.75 88 GLU A C 1
ATOM 705 O O . GLU A 1 88 ? -10.072 -2.005 -11.705 1.00 85.75 88 GLU A O 1
ATOM 710 N N . THR A 1 89 ? -11.014 -3.791 -12.679 1.00 65.25 89 THR A N 1
ATOM 711 C CA . THR A 1 89 ? -11.425 -3.109 -13.914 1.00 65.25 89 THR A CA 1
ATOM 712 C C . THR A 1 89 ? -12.759 -2.387 -13.752 1.00 65.25 89 THR A C 1
ATOM 714 O O . THR A 1 89 ? -13.128 -1.568 -14.598 1.00 65.25 89 THR A O 1
ATOM 717 N N . GLU A 1 90 ? -13.475 -2.642 -12.656 1.00 53.94 90 GLU A N 1
ATOM 718 C CA . GLU A 1 90 ? -14.671 -1.894 -12.312 1.00 53.94 90 GLU A CA 1
ATOM 719 C C . GLU A 1 90 ? -14.276 -0.526 -11.765 1.00 53.94 90 GLU A C 1
ATOM 721 O O . GLU A 1 90 ? -13.627 -0.391 -10.728 1.00 53.94 90 GLU A O 1
ATOM 726 N N . LYS A 1 91 ? -14.663 0.510 -12.519 1.00 47.34 91 LYS A N 1
ATOM 727 C CA . LYS A 1 91 ? -14.514 1.914 -12.138 1.00 47.34 91 LYS A CA 1
ATOM 728 C C . LYS A 1 91 ? -14.912 2.063 -10.667 1.00 47.34 91 LYS A C 1
ATOM 730 O O . LYS A 1 91 ? -16.025 1.645 -10.330 1.00 47.34 91 LYS A O 1
ATOM 735 N N . PRO A 1 92 ? -14.091 2.702 -9.811 1.00 44.09 92 PRO A N 1
ATOM 736 C CA . PRO A 1 92 ? -14.589 3.109 -8.512 1.00 44.09 92 PRO A CA 1
ATOM 737 C C . PRO A 1 92 ? -15.867 3.902 -8.779 1.00 44.09 92 PRO A C 1
ATOM 739 O O . PRO A 1 92 ? -15.838 4.872 -9.541 1.00 44.09 92 PRO A O 1
ATOM 742 N N . LYS A 1 93 ? -17.004 3.453 -8.226 1.00 43.06 93 LYS A N 1
ATOM 743 C CA . LYS A 1 93 ? -18.198 4.291 -8.128 1.00 43.06 93 LYS A CA 1
ATOM 744 C C . LYS A 1 93 ? -17.748 5.509 -7.338 1.00 43.06 93 LYS A C 1
ATOM 746 O O . LYS A 1 93 ? -17.648 5.469 -6.115 1.00 43.06 93 LYS A O 1
ATOM 751 N N . VAL A 1 94 ? -17.380 6.551 -8.071 1.00 45.03 94 VAL A N 1
ATOM 752 C CA . VAL A 1 94 ? -17.133 7.897 -7.586 1.00 45.03 94 VAL A CA 1
ATOM 753 C C . VAL A 1 94 ? -18.462 8.397 -7.037 1.00 45.03 94 VAL A C 1
ATOM 755 O O . VAL A 1 94 ? -19.203 9.100 -7.705 1.00 45.03 94 VAL A O 1
ATOM 758 N N . ALA A 1 95 ? -18.811 7.957 -5.831 1.00 44.38 95 ALA A N 1
ATOM 759 C CA . ALA A 1 95 ? -19.754 8.681 -5.007 1.00 44.38 95 ALA A CA 1
ATOM 760 C C . ALA A 1 95 ? -19.051 9.993 -4.647 1.00 44.38 95 ALA A C 1
ATOM 762 O O . ALA A 1 95 ? -18.180 10.015 -3.777 1.00 44.38 95 ALA A O 1
ATOM 763 N N . ASP A 1 96 ? -19.335 11.016 -5.451 1.00 47.84 96 ASP A N 1
ATOM 764 C CA . ASP A 1 96 ? -19.211 12.445 -5.175 1.00 47.84 96 ASP A CA 1
ATOM 765 C C . ASP A 1 96 ? -18.278 12.816 -4.012 1.00 47.84 96 ASP A C 1
ATOM 767 O O . ASP A 1 96 ? -18.708 13.214 -2.931 1.00 47.84 96 ASP A O 1
ATOM 771 N N . MET A 1 97 ? -16.965 12.748 -4.240 1.00 55.06 97 MET A N 1
ATOM 772 C CA . MET A 1 97 ? -16.030 13.605 -3.507 1.00 55.06 97 MET A CA 1
ATOM 773 C C . MET A 1 97 ? -15.752 14.830 -4.369 1.00 55.06 97 MET A C 1
ATOM 775 O O . MET A 1 97 ? -14.657 15.009 -4.900 1.00 55.06 97 MET A O 1
ATOM 779 N N . THR A 1 98 ? -16.778 15.666 -4.524 1.00 44.06 98 THR A N 1
ATOM 780 C CA . THR A 1 98 ? -16.627 17.054 -4.957 1.00 44.06 98 THR A CA 1
ATOM 781 C C . THR A 1 98 ? -15.653 17.723 -3.986 1.00 44.06 98 THR A C 1
ATOM 783 O O . THR A 1 98 ? -15.954 17.789 -2.790 1.00 44.06 98 THR A O 1
ATOM 786 N N . PRO A 1 99 ? -14.478 18.212 -4.419 1.00 44.75 99 PRO A N 1
ATOM 787 C CA . PRO A 1 99 ? -13.728 19.123 -3.579 1.00 44.75 99 PRO A CA 1
ATOM 788 C C . PRO A 1 99 ? -14.561 20.401 -3.510 1.00 44.75 99 PRO A C 1
ATOM 790 O O . PRO A 1 99 ? -14.739 21.083 -4.521 1.00 44.75 99 PRO A O 1
ATOM 793 N N . ALA A 1 100 ? -15.117 20.700 -2.337 1.00 43.03 100 ALA A N 1
ATOM 794 C CA . ALA A 1 100 ? -15.653 22.021 -2.058 1.00 43.03 100 ALA A CA 1
ATOM 795 C C . ALA A 1 100 ? -14.498 23.017 -2.232 1.00 43.03 100 ALA A C 1
ATOM 797 O O . ALA A 1 100 ? -13.616 23.124 -1.380 1.00 43.03 100 ALA A O 1
ATOM 798 N N . LYS A 1 101 ? -14.452 23.664 -3.399 1.00 39.09 101 LYS A N 1
ATOM 799 C CA . LYS A 1 101 ? -13.638 24.853 -3.619 1.00 39.09 101 LYS A CA 1
ATOM 800 C C . LYS A 1 101 ? -14.236 25.957 -2.753 1.00 39.09 101 LYS A C 1
ATOM 802 O O . LYS A 1 101 ? -15.411 26.282 -2.916 1.00 39.09 101 LYS A O 1
ATOM 807 N N . VAL A 1 102 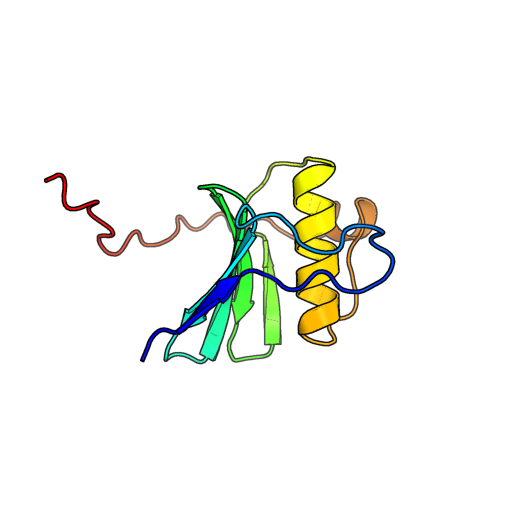? -13.425 26.461 -1.828 1.00 47.56 102 VAL A N 1
ATOM 808 C CA . VAL A 1 102 ? -13.574 27.803 -1.252 1.00 47.56 102 VAL A CA 1
ATOM 809 C C . VAL A 1 102 ? -13.133 28.853 -2.261 1.00 47.56 102 VAL A C 1
ATOM 811 O O . VAL A 1 102 ? -12.254 28.524 -3.095 1.00 47.56 102 VAL A O 1
#

InterPro domains:
  IPR058346 Domain of unknown function DUF8033 [PF26096] (11-83)

Sequence (102 aa):
MKKIFDLPVCGYDRAKSFYGKAKIIETENGEKVLQSYNTFVCRITAAGHFIRMWGGYSATTMRHVNSFLSFYDMNGGGKAWWDMQPVETEKPKVADMTPAKV

pLDDT: mean 84.59, std 15.73, range [39.09, 95.5]

Radius of gyration: 13.46 Å; Cα contacts (8 Å, |Δi|>4): 156; chains: 1; bounding box: 34×39×25 Å

Solvent-accessible surface area (backbone atoms only — not comparable to full-atom values): 6157 Å² total; per-residue (Å²): 116,74,46,76,46,68,44,65,62,33,78,89,63,89,55,88,55,57,82,75,41,28,32,38,38,37,41,73,79,52,28,39,34,39,30,47,68,94,39,62,41,33,34,31,42,61,87,68,48,81,43,34,56,44,83,74,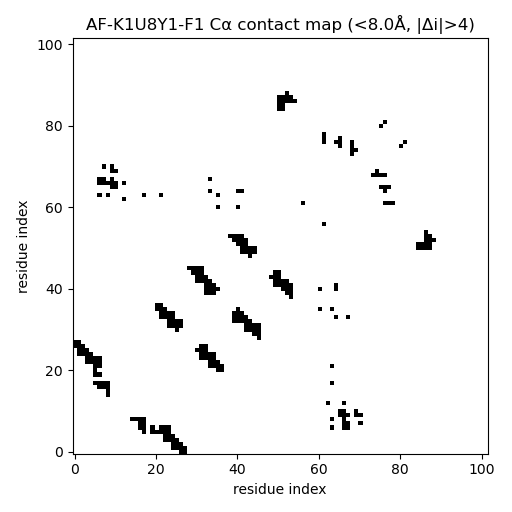85,50,77,69,56,48,54,53,50,34,10,54,31,48,71,69,75,45,90,78,51,58,69,72,53,53,72,70,50,67,54,54,82,69,73,78,80,76,74,78,79,73,78,82,78,128

Mean predicted aligned error: 7.41 Å

Secondary structure (DSSP, 8-state):
--EEEEPPP-TT---S--TTSEEEEE-TTS-EEEEETTEEEEEE-TTS-EEE------HHHHHHHHHHHHHTT----SHHHHHHSPB--S------------

Nearest PDB structures (foldseek):
  5vyc-assembly6_k6  TM=6.614E-01  e=5.670E-01  Homo sapiens
  4mpz-assembly1_A  TM=7.071E-01  e=5.799E+00  Drosophila melanogaster
  8xvf-assembly3_C  TM=5.654E-01  e=3.735E+00  Trichinella spiralis
  4g7n-assembly1_A  TM=4.220E-01  e=2.562E+00  Drosophila melanogaster